Protein AF-A0A067ED72-F1 (afdb_monomer_lite)

Foldseek 3Di:
DVVVVVVVLVPDDPVVVVVVVVVVVPPDPPPPLPQPPDPDQVQVVLVVLVVDDPVRLVVCLVVQQNLVSVDPDNDDPSVVVSVQVVQQPPVQCWGDDPNDTDHDDQVNCCNNRRHHSDDDPPPPDDDVVVCVVVCVQQVQDVVGGDPVSVVVVVVVVVPD

Sequence (160 aa):
VRKELGTEFKNLPPDEKSKYITQSHRAEKVVEERKFLTRCAPDRFAAIVVQLTDDQREVVSEMGLDNLIKLNCGRLKRKLCCWLVQRTDVARCVIEFNGRELELSANSFGYIMGVSDGGMPLQLEGDRLDVAAYLGKYNATSSGINVKTFGRYSAEFKGS

pLDDT: mean 75.9, std 14.09, range [34.28, 95.69]

Secondary structure (DSSP, 8-state):
-HHHHHHHHHHS-HHHHHHHHHHHTTS--------------HHHHHHHHHT--HHHHHHHIIIIIHHHHT-------HHHHHHHHHTEETTTTEEEETTEEEE--HHHHHHHHS--SS-S-----S-HHHHHHHHHHHT-BTTB--HHHHHHHHHHGGG-

Structure (mmCIF, N/CA/C/O backbone):
data_AF-A0A067ED72-F1
#
_entry.id   AF-A0A067ED72-F1
#
loop_
_atom_site.group_PDB
_atom_site.id
_atom_site.type_symbol
_atom_site.label_atom_id
_atom_site.label_alt_id
_atom_site.label_comp_id
_atom_site.label_asym_id
_atom_site.label_entity_id
_atom_site.label_seq_id
_atom_site.pdbx_PDB_ins_code
_atom_site.Cartn_x
_atom_site.Cartn_y
_atom_site.Cartn_z
_atom_site.occupancy
_atom_site.B_iso_or_equiv
_atom_site.auth_seq_id
_atom_site.auth_comp_id
_atom_site.auth_asym_id
_atom_site.auth_atom_id
_atom_site.pdbx_PDB_model_num
ATOM 1 N N . VAL A 1 1 ? 37.336 36.588 -16.836 1.00 51.88 1 VAL A N 1
ATOM 2 C CA . VAL A 1 1 ? 37.379 35.135 -17.142 1.00 51.88 1 VAL A CA 1
ATOM 3 C C . VAL A 1 1 ? 36.087 34.578 -17.762 1.00 51.88 1 VAL A C 1
ATOM 5 O O . VAL A 1 1 ? 36.064 34.381 -18.965 1.00 51.88 1 VAL A O 1
ATOM 8 N N . ARG A 1 2 ? 34.973 34.348 -17.031 1.00 52.28 2 ARG A N 1
ATOM 9 C CA . ARG A 1 2 ? 33.762 33.705 -17.624 1.00 52.28 2 ARG A CA 1
ATOM 10 C C . ARG A 1 2 ? 33.075 34.503 -18.745 1.00 52.28 2 ARG A C 1
ATOM 12 O O . ARG A 1 2 ? 32.539 33.906 -19.670 1.00 52.28 2 ARG A O 1
ATOM 19 N N . LYS A 1 3 ? 33.068 35.837 -18.653 1.00 56.78 3 LYS A N 1
ATOM 20 C CA . LYS A 1 3 ? 32.471 36.708 -19.682 1.00 56.78 3 LYS A CA 1
ATOM 21 C C . LYS A 1 3 ? 33.325 36.780 -20.955 1.00 56.78 3 LYS A C 1
ATOM 23 O O . LYS A 1 3 ? 32.760 36.814 -22.039 1.00 56.78 3 LYS A O 1
ATOM 28 N N . GLU A 1 4 ? 34.648 36.731 -20.809 1.00 58.97 4 GLU A N 1
ATOM 29 C CA . GLU A 1 4 ? 35.615 36.801 -21.918 1.00 58.97 4 GLU A CA 1
ATOM 30 C C . GLU A 1 4 ? 35.588 35.530 -22.773 1.00 58.97 4 GLU A C 1
ATOM 32 O O . GLU A 1 4 ? 35.481 35.611 -23.994 1.00 58.97 4 GLU A O 1
ATOM 37 N N . LEU A 1 5 ? 35.526 34.358 -22.130 1.00 63.66 5 LEU A N 1
ATOM 38 C CA . LEU A 1 5 ? 35.379 33.070 -22.819 1.00 63.66 5 LEU A CA 1
ATOM 39 C C . LEU A 1 5 ? 34.079 32.990 -23.642 1.00 63.66 5 LEU A C 1
ATOM 41 O O . LEU A 1 5 ? 34.041 32.398 -24.719 1.00 63.66 5 LEU A O 1
ATOM 45 N N . GLY A 1 6 ? 33.001 33.615 -23.154 1.00 64.88 6 GLY A N 1
ATOM 46 C CA . GLY A 1 6 ? 31.721 33.668 -23.863 1.00 64.88 6 GLY A CA 1
ATOM 47 C C . GLY A 1 6 ? 31.744 34.571 -25.099 1.00 64.88 6 GLY A C 1
ATOM 48 O O . GLY A 1 6 ? 31.043 34.295 -26.074 1.00 64.88 6 GLY A O 1
ATOM 49 N N . THR A 1 7 ? 32.544 35.639 -25.077 1.00 71.94 7 THR A N 1
ATOM 50 C CA . THR A 1 7 ? 32.745 36.514 -26.240 1.00 71.94 7 THR A CA 1
ATOM 51 C C . THR A 1 7 ? 33.685 35.892 -27.266 1.00 71.94 7 THR A C 1
ATOM 53 O O . THR A 1 7 ? 33.391 35.952 -28.456 1.00 71.94 7 THR A O 1
ATOM 56 N N . GLU A 1 8 ? 34.742 35.212 -26.820 1.00 71.75 8 GLU A N 1
ATOM 57 C CA . GLU A 1 8 ? 35.660 34.472 -27.694 1.00 71.75 8 GLU A CA 1
ATOM 58 C C . GLU A 1 8 ? 34.935 33.376 -28.475 1.00 71.75 8 GLU A C 1
ATOM 60 O O . GLU A 1 8 ? 35.031 33.326 -29.698 1.00 71.75 8 GLU A O 1
ATOM 65 N N . PHE A 1 9 ? 34.104 32.568 -27.805 1.00 70.31 9 PHE A N 1
ATOM 66 C CA . PHE A 1 9 ? 33.348 31.509 -28.474 1.00 70.31 9 PHE A CA 1
ATOM 67 C C . PHE A 1 9 ? 32.387 32.046 -29.544 1.00 70.31 9 PHE A C 1
ATOM 69 O O . PHE A 1 9 ? 32.239 31.448 -30.610 1.00 70.31 9 PHE A O 1
ATOM 76 N N . LYS A 1 10 ? 31.736 33.191 -29.300 1.00 75.69 10 LYS A N 1
ATOM 77 C CA . LYS A 1 10 ? 30.821 33.806 -30.277 1.00 75.69 10 LYS A CA 1
ATOM 78 C C . LYS A 1 10 ? 31.538 34.261 -31.545 1.00 75.69 10 LYS A C 1
ATOM 80 O O . LYS A 1 10 ? 30.937 34.175 -32.616 1.00 75.69 10 LYS A O 1
ATOM 85 N N . ASN A 1 11 ? 32.803 34.649 -31.432 1.00 79.06 11 ASN A N 1
ATOM 86 C CA . ASN A 1 11 ? 33.595 35.182 -32.536 1.00 79.06 11 ASN A CA 1
ATOM 87 C C . ASN A 1 11 ? 34.349 34.107 -33.335 1.00 79.06 11 ASN A C 1
ATOM 89 O O . ASN A 1 11 ? 34.950 34.433 -34.354 1.00 79.06 11 ASN A O 1
ATOM 93 N N . LEU A 1 12 ? 34.291 32.833 -32.929 1.00 79.81 12 LEU A N 1
ATOM 94 C CA . LEU A 1 12 ? 34.948 31.750 -33.665 1.00 79.81 12 LEU A CA 1
ATOM 95 C C . LEU A 1 12 ? 34.282 31.460 -35.028 1.00 79.81 12 LEU A C 1
ATOM 97 O O . LEU A 1 12 ? 33.046 31.541 -35.141 1.00 79.81 12 LEU A O 1
ATOM 101 N N . PRO A 1 13 ? 35.069 31.053 -36.043 1.00 77.75 13 PRO A N 1
ATOM 102 C CA . PRO A 1 13 ? 34.556 30.575 -37.322 1.00 77.75 13 PRO A CA 1
ATOM 103 C C . PRO A 1 13 ? 33.640 29.346 -37.160 1.00 77.75 13 PRO A C 1
ATOM 105 O O . PRO A 1 13 ? 33.817 28.559 -36.221 1.00 77.75 13 PRO A O 1
ATOM 108 N N . PRO A 1 14 ? 32.671 29.137 -38.072 1.00 70.25 14 PRO A N 1
ATOM 109 C CA . PRO A 1 14 ? 31.731 28.012 -38.010 1.00 70.25 14 PRO A CA 1
ATOM 110 C C . PRO A 1 14 ? 32.412 26.639 -37.902 1.00 70.25 14 PRO A C 1
ATOM 112 O O . PRO A 1 14 ? 31.966 25.779 -37.139 1.00 70.25 14 PRO A O 1
ATOM 115 N N . ASP A 1 15 ? 33.534 26.464 -38.599 1.00 72.69 15 ASP A N 1
ATOM 116 C CA . ASP A 1 15 ? 34.255 25.191 -38.684 1.00 72.69 15 ASP A CA 1
ATOM 117 C C . ASP A 1 15 ? 34.935 24.820 -37.362 1.00 72.69 15 ASP A C 1
ATOM 119 O O . ASP A 1 15 ? 35.015 23.647 -36.998 1.00 72.69 15 ASP A O 1
ATOM 123 N N . GLU A 1 16 ? 35.367 25.808 -36.580 1.00 72.00 16 GLU A N 1
ATOM 124 C CA . GLU A 1 16 ? 35.958 25.577 -35.261 1.00 72.00 16 GLU A CA 1
ATOM 125 C C . GLU A 1 16 ? 34.894 25.383 -34.184 1.00 72.00 16 GLU A C 1
ATOM 127 O O . GLU A 1 16 ? 35.043 24.509 -33.329 1.00 72.00 16 GLU A O 1
ATOM 132 N N . LYS A 1 17 ? 33.766 26.103 -34.276 1.00 70.00 17 LYS A N 1
ATOM 133 C CA . LYS A 1 17 ? 32.591 25.865 -33.421 1.00 70.00 17 LYS A CA 1
ATOM 134 C C . LYS A 1 17 ? 32.072 24.436 -33.560 1.00 70.00 17 LYS A C 1
AT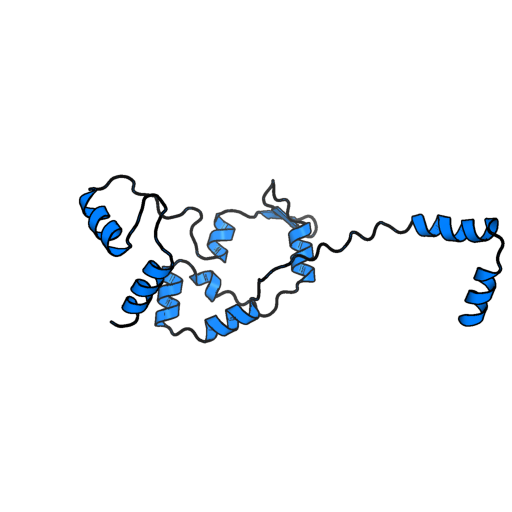OM 136 O O . LYS A 1 17 ? 31.663 23.840 -32.561 1.00 70.00 17 LYS A O 1
ATOM 141 N N . SER A 1 18 ? 32.127 23.873 -34.770 1.00 63.56 18 SER A N 1
ATOM 142 C CA . SER A 1 18 ? 31.645 22.519 -35.052 1.00 63.56 18 SER A CA 1
ATOM 143 C C . SER A 1 18 ? 32.318 21.460 -34.168 1.00 63.56 18 SER A C 1
ATOM 145 O O . SER A 1 18 ? 31.624 20.607 -33.624 1.00 63.56 18 SER A O 1
ATOM 147 N N . LYS A 1 19 ? 33.623 21.588 -33.880 1.00 69.75 19 LYS A N 1
ATOM 148 C CA . LYS A 1 19 ? 34.396 20.639 -33.054 1.00 69.75 19 LYS A CA 1
ATOM 149 C C . LYS A 1 19 ? 33.862 20.512 -31.620 1.00 69.75 19 LYS A C 1
ATOM 151 O O . LYS A 1 19 ? 33.895 19.424 -31.046 1.00 69.75 19 LYS A O 1
ATOM 156 N N . TYR A 1 20 ? 33.328 21.598 -31.060 1.00 62.12 20 TYR A N 1
ATOM 157 C CA . TYR A 1 20 ? 32.746 21.629 -29.712 1.00 62.12 20 TYR A CA 1
ATOM 158 C C . TYR A 1 20 ? 31.276 21.189 -29.695 1.00 62.12 20 TYR A C 1
ATOM 160 O O . TYR A 1 20 ? 30.795 20.645 -28.702 1.00 62.12 20 TYR A O 1
ATOM 168 N N . ILE A 1 21 ? 30.563 21.381 -30.808 1.00 61.22 21 ILE A N 1
ATOM 169 C CA . ILE A 1 21 ? 29.174 20.937 -30.981 1.00 61.22 21 ILE A CA 1
ATOM 170 C C . ILE A 1 21 ? 29.127 19.417 -31.195 1.00 61.22 21 ILE A C 1
ATOM 172 O O . ILE A 1 21 ? 28.292 18.741 -30.599 1.00 61.22 21 ILE A O 1
ATOM 176 N N . THR A 1 22 ? 30.057 18.839 -31.963 1.00 54.88 22 THR A N 1
ATOM 177 C CA . THR A 1 22 ? 30.096 17.387 -32.211 1.00 54.88 22 THR A CA 1
ATOM 178 C C . THR A 1 22 ? 30.439 16.587 -30.949 1.00 54.88 22 THR A C 1
ATOM 180 O O . THR A 1 22 ? 29.917 15.488 -30.769 1.00 54.88 22 THR A O 1
ATOM 183 N N . GLN A 1 23 ? 31.240 17.138 -30.025 1.00 51.88 23 GLN A N 1
ATOM 184 C CA . GLN A 1 23 ? 31.504 16.507 -28.721 1.00 51.88 23 GLN A CA 1
ATOM 185 C C . GLN A 1 23 ? 30.273 16.493 -27.795 1.00 51.88 23 GLN A C 1
ATOM 187 O O . GLN A 1 23 ? 30.113 15.554 -27.017 1.00 51.88 23 GLN A O 1
ATOM 192 N N . SER A 1 24 ? 29.365 17.468 -27.922 1.00 49.75 24 SER A N 1
ATOM 193 C CA . SER A 1 24 ? 28.117 17.549 -27.141 1.00 49.75 24 SER A CA 1
ATOM 194 C C . SER A 1 24 ? 27.148 16.389 -27.429 1.00 49.75 24 SER A C 1
ATOM 196 O O . SER A 1 24 ? 26.399 15.960 -26.554 1.00 49.75 24 SER A O 1
ATOM 198 N N . HIS A 1 25 ? 27.207 15.792 -28.625 1.00 45.94 25 HIS A N 1
ATOM 199 C CA . HIS A 1 25 ? 26.356 14.652 -28.992 1.00 45.94 25 HIS A CA 1
ATOM 200 C C . HIS A 1 25 ? 26.826 13.295 -28.434 1.00 45.94 25 HIS A C 1
ATOM 202 O O . HIS A 1 25 ? 26.145 12.291 -28.634 1.00 45.94 25 HIS A O 1
ATOM 208 N N . ARG A 1 26 ? 27.948 13.250 -27.699 1.00 44.56 26 ARG A N 1
ATOM 209 C CA . ARG A 1 26 ? 28.320 12.118 -26.829 1.00 44.56 26 ARG A CA 1
ATOM 210 C C . ARG A 1 26 ? 27.908 12.329 -25.368 1.00 44.56 26 ARG A C 1
ATOM 212 O O . ARG A 1 26 ? 28.382 11.613 -24.493 1.00 44.56 26 ARG A O 1
ATOM 219 N N . ALA A 1 27 ? 27.008 13.269 -25.091 1.00 44.09 27 ALA A N 1
ATOM 220 C CA . ALA A 1 27 ? 26.216 13.192 -23.877 1.00 44.09 27 ALA A CA 1
ATOM 221 C C . ALA A 1 27 ? 25.281 11.984 -24.013 1.00 44.09 27 ALA A C 1
ATOM 223 O O . ALA A 1 27 ? 24.408 11.958 -24.885 1.00 44.09 27 ALA A O 1
ATOM 224 N N . GLU A 1 28 ? 25.498 10.966 -23.179 1.00 47.09 28 GLU A N 1
ATOM 225 C CA . GLU A 1 28 ? 24.507 9.931 -22.891 1.00 47.09 28 GLU A CA 1
ATOM 226 C C . GLU A 1 28 ? 23.125 10.587 -22.845 1.00 47.09 28 GLU A C 1
ATOM 228 O O . GLU A 1 28 ? 22.952 11.613 -22.179 1.00 47.09 28 GLU A O 1
ATOM 233 N N . LYS A 1 29 ? 22.148 10.040 -23.584 1.00 42.28 29 LYS A N 1
ATOM 234 C CA . LYS A 1 29 ? 20.752 10.459 -23.442 1.00 42.28 29 LYS A CA 1
ATOM 235 C C . LYS A 1 29 ? 20.433 10.372 -21.955 1.00 42.28 29 LYS A C 1
ATOM 237 O O . LYS A 1 29 ? 20.268 9.269 -21.438 1.00 42.28 29 LYS A O 1
ATOM 242 N N . VAL A 1 30 ? 20.360 11.521 -21.283 1.00 49.03 30 VAL A N 1
ATOM 243 C CA . VAL A 1 30 ? 19.774 11.631 -19.954 1.00 49.03 30 VAL A CA 1
ATOM 244 C C . VAL A 1 30 ? 18.360 11.122 -20.150 1.00 49.03 30 VAL A C 1
ATOM 246 O O . VAL A 1 30 ? 17.531 11.800 -20.755 1.00 49.03 30 VAL A O 1
ATOM 249 N N . VAL A 1 31 ? 18.139 9.864 -19.765 1.00 54.59 31 VAL A N 1
ATOM 250 C CA . VAL A 1 31 ? 16.819 9.255 -19.742 1.00 54.59 31 VAL A CA 1
ATOM 251 C C . VAL A 1 31 ? 15.992 10.201 -18.902 1.00 54.59 31 VAL A C 1
ATOM 253 O O . VAL A 1 31 ? 16.256 10.372 -17.714 1.00 54.59 31 VAL A O 1
ATOM 256 N N . GLU A 1 32 ? 15.070 10.885 -19.567 1.00 53.66 32 GLU A N 1
ATOM 257 C CA . GLU A 1 32 ? 14.126 11.792 -18.947 1.00 53.66 32 GLU A CA 1
ATOM 258 C C . GLU A 1 32 ? 13.544 11.049 -17.742 1.00 53.66 32 GLU A C 1
ATOM 260 O O . GLU A 1 32 ? 12.963 9.971 -17.909 1.00 53.66 32 GLU A O 1
ATOM 265 N N . GLU A 1 33 ? 13.830 11.532 -16.522 1.00 58.88 33 GLU A N 1
ATOM 266 C CA . GLU A 1 33 ? 13.376 10.887 -15.290 1.00 58.88 33 GLU A CA 1
ATOM 267 C C . GLU A 1 33 ? 11.863 10.736 -15.421 1.00 58.88 33 GLU A C 1
ATOM 269 O O . GLU A 1 33 ? 11.125 11.716 -15.289 1.00 58.88 33 GLU A O 1
ATOM 274 N N . ARG A 1 34 ? 11.387 9.516 -15.711 1.00 58.84 34 ARG A N 1
ATOM 275 C CA . ARG A 1 34 ? 9.959 9.217 -15.701 1.00 58.84 34 ARG A CA 1
ATOM 276 C C . ARG A 1 34 ? 9.496 9.519 -14.287 1.00 58.84 34 ARG A C 1
ATOM 278 O O . ARG A 1 34 ? 9.733 8.741 -13.363 1.00 58.84 34 ARG A O 1
ATOM 285 N N . LYS A 1 35 ? 8.895 10.692 -14.096 1.00 61.34 35 LYS A N 1
ATOM 286 C CA . LYS A 1 35 ? 8.303 11.075 -12.823 1.00 61.34 35 LYS A CA 1
ATOM 287 C C . LYS A 1 35 ? 7.146 10.121 -12.597 1.00 61.34 35 LYS A C 1
ATOM 289 O O . LYS A 1 35 ? 6.069 10.301 -13.155 1.00 61.34 35 LYS A O 1
ATOM 294 N N . PHE A 1 36 ? 7.383 9.092 -11.789 1.00 65.19 36 PHE A N 1
ATOM 295 C CA . PHE A 1 36 ? 6.320 8.245 -11.278 1.00 65.19 36 PHE A CA 1
ATOM 296 C C . PHE A 1 36 ? 5.403 9.126 -10.428 1.00 65.19 36 PHE A C 1
ATOM 298 O O . PHE A 1 36 ? 5.693 9.459 -9.274 1.00 65.19 36 PHE A O 1
ATOM 305 N N . LEU A 1 37 ? 4.309 9.566 -11.044 1.00 68.31 37 LEU A N 1
ATOM 306 C CA . LEU A 1 37 ? 3.232 10.292 -10.394 1.00 68.31 37 LEU A CA 1
ATOM 307 C C . LEU A 1 37 ? 2.495 9.306 -9.490 1.00 68.31 37 LEU A C 1
ATOM 309 O O . LEU A 1 37 ? 1.584 8.606 -9.915 1.00 68.31 37 LEU A O 1
ATOM 313 N N . THR A 1 38 ? 2.925 9.226 -8.232 1.00 72.75 38 THR A N 1
ATOM 314 C CA . THR A 1 38 ? 2.270 8.399 -7.218 1.00 72.75 38 THR A CA 1
ATOM 315 C C . THR A 1 38 ? 1.573 9.265 -6.179 1.00 72.75 38 THR A C 1
ATOM 317 O O . THR A 1 38 ? 2.176 10.169 -5.589 1.00 72.75 38 THR A O 1
ATOM 320 N N . ARG A 1 39 ? 0.295 8.949 -5.937 1.00 78.94 39 ARG A N 1
ATOM 321 C CA . ARG A 1 39 ? -0.508 9.491 -4.831 1.00 78.94 39 ARG A CA 1
ATOM 322 C C . ARG A 1 39 ? -0.201 8.809 -3.494 1.00 78.94 39 ARG A C 1
ATOM 324 O O . ARG A 1 39 ? -0.804 9.176 -2.491 1.00 78.94 39 ARG A O 1
ATOM 331 N N . CYS A 1 40 ? 0.720 7.842 -3.472 1.00 78.44 40 CYS A N 1
ATOM 332 C CA . CYS A 1 40 ? 1.146 7.173 -2.252 1.00 78.44 40 CYS A CA 1
ATOM 333 C C . CYS A 1 40 ? 1.748 8.200 -1.279 1.00 78.44 40 CYS A C 1
ATOM 335 O O . CYS A 1 40 ? 2.717 8.901 -1.604 1.00 78.44 40 CYS A O 1
ATOM 337 N N . ALA A 1 41 ? 1.132 8.296 -0.102 1.00 84.81 41 ALA A N 1
ATOM 338 C CA . ALA A 1 41 ? 1.524 9.178 0.989 1.00 84.81 41 ALA A CA 1
ATOM 339 C C . ALA A 1 41 ? 1.435 8.408 2.318 1.00 84.81 41 ALA A C 1
ATOM 341 O O . ALA A 1 41 ? 0.454 8.565 3.050 1.00 84.81 41 ALA A O 1
ATOM 342 N N . PRO A 1 42 ? 2.408 7.523 2.610 1.00 85.56 42 PRO A N 1
ATOM 343 C CA . PRO A 1 42 ? 2.379 6.708 3.825 1.00 85.56 42 PRO A CA 1
ATOM 344 C C . PRO A 1 42 ? 2.432 7.533 5.102 1.00 85.56 42 PRO A C 1
ATOM 346 O O . PRO A 1 42 ? 1.842 7.145 6.094 1.00 85.56 42 PRO A O 1
ATOM 349 N N . ASP A 1 43 ? 3.027 8.721 5.048 1.00 86.56 43 ASP A N 1
ATOM 350 C CA . ASP A 1 43 ? 3.012 9.703 6.126 1.00 86.56 43 ASP A CA 1
ATOM 351 C C . ASP A 1 43 ? 1.584 10.146 6.471 1.00 86.56 43 ASP A C 1
ATOM 353 O O . ASP A 1 43 ? 1.193 10.165 7.637 1.00 86.56 43 ASP A O 1
ATOM 357 N N . ARG A 1 44 ? 0.771 10.445 5.449 1.00 88.56 44 ARG A N 1
ATOM 358 C CA . ARG A 1 44 ? -0.645 10.791 5.632 1.00 88.56 44 ARG A CA 1
ATOM 359 C C . ARG A 1 44 ? -1.460 9.595 6.106 1.00 88.56 44 ARG A C 1
ATOM 361 O O . ARG A 1 44 ? -2.352 9.767 6.926 1.00 88.56 44 ARG A O 1
ATOM 368 N N . PHE A 1 45 ? -1.168 8.408 5.581 1.00 88.56 45 PHE A N 1
ATOM 369 C CA . PHE A 1 45 ? -1.827 7.178 6.004 1.00 88.56 45 PHE A CA 1
ATOM 370 C C . PHE A 1 45 ? -1.521 6.858 7.473 1.00 88.56 45 PHE A C 1
ATOM 372 O O . PHE A 1 45 ? -2.447 6.680 8.255 1.00 88.56 45 PHE A O 1
ATOM 379 N N . ALA A 1 46 ? -0.252 6.897 7.880 1.00 88.38 46 ALA A N 1
ATOM 380 C CA . ALA A 1 46 ? 0.181 6.679 9.256 1.00 88.38 46 ALA A CA 1
ATOM 381 C C . ALA A 1 46 ? -0.468 7.679 10.225 1.00 88.38 46 ALA A C 1
ATOM 383 O O . ALA A 1 46 ? -0.921 7.287 11.298 1.00 88.38 46 ALA A O 1
ATOM 384 N N . ALA A 1 47 ? -0.589 8.952 9.829 1.00 89.38 47 ALA A N 1
ATOM 385 C CA . ALA A 1 47 ? -1.284 9.960 10.628 1.00 89.38 47 ALA A CA 1
ATOM 386 C C . ALA A 1 47 ? -2.764 9.615 10.873 1.00 89.38 47 ALA A C 1
ATOM 388 O O . ALA A 1 47 ? -3.274 9.885 11.957 1.00 89.38 47 ALA A O 1
ATOM 389 N N . ILE A 1 48 ? -3.441 9.001 9.895 1.00 89.94 48 ILE A N 1
ATOM 390 C CA . ILE A 1 48 ? -4.823 8.518 10.043 1.00 89.94 48 ILE A CA 1
ATOM 391 C C . ILE A 1 48 ? -4.857 7.267 10.920 1.00 89.94 48 ILE A C 1
ATOM 393 O O . ILE A 1 48 ? -5.685 7.181 11.819 1.00 89.94 48 ILE A O 1
ATOM 397 N N . VAL A 1 49 ? -3.943 6.319 10.701 1.00 90.38 49 VAL A N 1
ATOM 398 C CA . VAL A 1 49 ? -3.879 5.075 11.479 1.00 90.38 49 VAL A CA 1
ATOM 399 C C . VAL A 1 49 ? -3.721 5.365 12.969 1.00 90.38 49 VAL A C 1
ATOM 401 O O . VAL A 1 49 ? -4.380 4.723 13.775 1.00 90.38 49 VAL A O 1
ATOM 404 N N . VAL A 1 50 ? -2.899 6.345 13.355 1.00 89.94 50 VAL A N 1
ATOM 405 C CA . VAL A 1 50 ? -2.723 6.749 14.765 1.00 89.94 50 VAL A CA 1
ATOM 406 C C . VAL A 1 50 ? -4.028 7.238 15.407 1.00 89.94 50 VAL A C 1
ATOM 408 O O . VAL A 1 50 ? -4.186 7.100 16.614 1.00 89.94 50 VAL A O 1
ATOM 411 N N . GLN A 1 51 ? -4.970 7.764 14.623 1.00 93.44 51 GLN A N 1
ATOM 412 C CA . GLN A 1 51 ? -6.257 8.267 15.113 1.00 93.44 51 GLN A CA 1
ATOM 413 C C . GLN A 1 51 ? -7.338 7.184 15.226 1.00 93.44 51 GLN A C 1
ATOM 415 O O . GLN A 1 51 ? -8.424 7.477 15.722 1.00 93.44 51 GLN A O 1
ATOM 420 N N . LEU A 1 52 ? -7.074 5.958 14.761 1.00 93.38 52 LEU A N 1
ATOM 421 C CA . LEU A 1 52 ? -8.037 4.863 14.857 1.00 93.38 52 LEU A CA 1
ATOM 422 C C . LEU A 1 52 ? -8.191 4.402 16.308 1.00 93.38 52 LEU A C 1
ATOM 424 O O . LEU A 1 52 ? -7.189 4.145 16.984 1.00 93.38 52 LEU A O 1
ATOM 428 N N . THR A 1 53 ? -9.444 4.248 16.741 1.00 95.69 53 THR A N 1
ATOM 429 C CA . THR A 1 53 ? -9.785 3.582 18.007 1.00 95.69 53 THR A CA 1
ATOM 430 C C . THR A 1 53 ? -9.470 2.090 17.935 1.00 95.69 53 THR A C 1
ATOM 432 O O . THR A 1 53 ? -9.296 1.543 16.843 1.00 95.69 53 THR A O 1
ATOM 435 N N . ASP A 1 54 ? -9.424 1.418 19.083 1.00 94.75 54 ASP A N 1
ATOM 436 C CA . ASP A 1 54 ? -9.172 -0.026 19.130 1.00 94.75 54 ASP A CA 1
ATOM 437 C C . ASP A 1 54 ? -10.240 -0.810 18.349 1.00 94.75 54 ASP A C 1
ATOM 439 O O . ASP A 1 54 ? -9.880 -1.587 17.467 1.00 94.75 54 ASP A O 1
ATOM 443 N N . ASP A 1 55 ? -11.525 -0.479 18.518 1.00 95.12 55 ASP A N 1
ATOM 444 C CA . ASP A 1 55 ? -12.624 -1.079 17.743 1.00 95.12 55 ASP A CA 1
ATOM 445 C C . ASP A 1 55 ? -12.450 -0.881 16.226 1.00 95.12 55 ASP A C 1
ATOM 447 O O . ASP A 1 55 ? -12.665 -1.785 15.422 1.00 95.12 55 ASP A O 1
ATOM 451 N N . GLN A 1 56 ? -12.017 0.309 15.791 1.00 93.75 56 GLN A N 1
ATOM 452 C CA . GLN A 1 56 ? -11.776 0.569 14.370 1.00 93.75 56 GLN A CA 1
ATOM 453 C C . GLN A 1 56 ? -10.586 -0.232 13.841 1.00 93.75 56 GLN A C 1
ATOM 455 O O . GLN A 1 56 ? -10.594 -0.651 12.685 1.00 93.75 56 GLN A O 1
ATOM 460 N N . ARG A 1 57 ? -9.552 -0.440 14.660 1.00 92.56 57 ARG A N 1
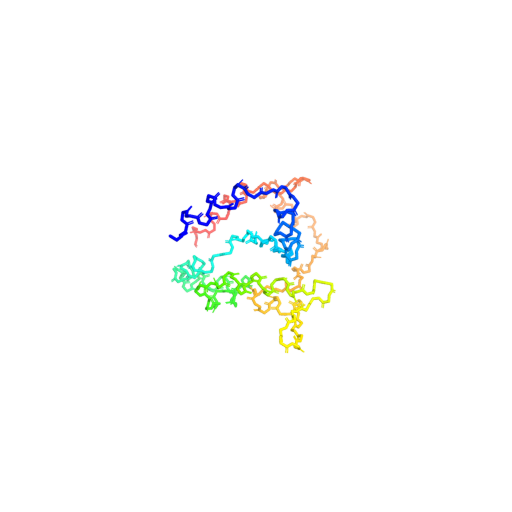ATOM 461 C CA . ARG A 1 57 ? -8.391 -1.263 14.297 1.00 92.56 57 ARG A CA 1
ATOM 462 C C . ARG A 1 57 ? -8.763 -2.732 14.196 1.00 92.56 57 ARG A C 1
ATOM 464 O O . ARG A 1 57 ? -8.244 -3.403 13.304 1.00 92.56 57 ARG A O 1
ATOM 471 N N . GLU A 1 58 ? -9.639 -3.211 15.069 1.00 91.50 58 GLU A N 1
ATOM 472 C CA . GLU A 1 58 ? -10.178 -4.567 15.016 1.00 91.50 58 GLU A CA 1
ATOM 473 C C . GLU A 1 58 ? -10.955 -4.779 13.716 1.00 91.50 58 GLU A C 1
ATOM 475 O O . GLU A 1 58 ? -10.566 -5.630 12.922 1.00 91.50 58 GLU A O 1
ATOM 480 N N . VAL A 1 59 ? -11.912 -3.902 13.397 1.00 90.88 59 VAL A N 1
ATOM 481 C CA . VAL A 1 59 ? -12.676 -3.962 12.136 1.00 90.88 59 VAL A CA 1
ATOM 482 C C . VAL A 1 59 ? -11.762 -3.927 10.906 1.00 90.88 59 VAL A C 1
ATOM 484 O O . VAL A 1 59 ? -11.938 -4.692 9.961 1.00 90.88 59 VAL A O 1
ATOM 487 N N . VAL A 1 60 ? -10.753 -3.053 10.891 1.00 88.88 60 VAL A N 1
ATOM 488 C CA . VAL A 1 60 ? -9.795 -2.980 9.774 1.00 88.88 60 VAL A CA 1
ATOM 489 C C . VAL A 1 60 ? -8.935 -4.248 9.687 1.00 88.88 60 VAL A C 1
ATOM 491 O O . VAL A 1 60 ? -8.555 -4.660 8.591 1.00 88.88 60 VAL A O 1
ATOM 494 N N . SER A 1 61 ? -8.652 -4.894 10.817 1.00 86.75 61 SER A N 1
ATOM 495 C CA . SER A 1 61 ? -7.935 -6.170 10.847 1.00 86.75 61 SER A CA 1
ATOM 496 C C . SER A 1 61 ? -8.806 -7.320 10.338 1.00 86.75 61 SER A C 1
ATOM 498 O O . SER A 1 61 ? -8.329 -8.113 9.532 1.00 86.75 61 SER A O 1
ATOM 500 N N . GLU A 1 62 ? -10.086 -7.367 10.715 1.00 85.31 62 GLU A N 1
ATOM 501 C CA . GLU A 1 62 ? -11.071 -8.326 10.190 1.00 85.31 62 GLU A CA 1
ATOM 502 C C . GLU A 1 62 ? -11.278 -8.182 8.676 1.00 85.31 62 GLU A C 1
ATOM 504 O O . GLU A 1 62 ? -11.488 -9.170 7.976 1.00 85.31 62 GLU A O 1
ATOM 509 N N . MET A 1 63 ? -11.151 -6.963 8.143 1.00 83.31 63 MET A N 1
ATOM 510 C CA . MET A 1 63 ? -11.169 -6.702 6.698 1.00 83.31 63 MET A CA 1
ATOM 511 C C . MET A 1 63 ? -9.922 -7.217 5.961 1.00 83.31 63 MET A C 1
ATOM 513 O O . MET A 1 63 ? -9.860 -7.106 4.736 1.00 83.31 63 MET A O 1
ATOM 517 N N . GLY A 1 64 ? -8.920 -7.736 6.674 1.00 81.06 64 GLY A N 1
ATOM 518 C CA . GLY A 1 64 ? -7.646 -8.131 6.085 1.00 81.06 64 GLY A CA 1
ATOM 519 C C . GLY A 1 64 ? -6.792 -6.924 5.709 1.00 81.06 64 GLY A C 1
ATOM 520 O O . GLY A 1 64 ? -6.202 -6.881 4.643 1.00 81.06 64 GLY A O 1
ATOM 521 N N . LEU A 1 65 ? -6.745 -5.878 6.532 1.00 86.88 65 LEU A N 1
ATOM 522 C CA . LEU A 1 65 ? -5.805 -4.761 6.351 1.00 86.88 65 LEU A CA 1
ATOM 523 C C . LEU A 1 65 ? -4.884 -4.605 7.569 1.00 86.88 65 LEU A C 1
ATOM 525 O O . LEU A 1 65 ? -4.285 -3.548 7.781 1.00 86.88 65 LEU A O 1
ATOM 529 N N . ASP A 1 66 ? -4.763 -5.659 8.377 1.00 88.06 66 ASP A N 1
ATOM 530 C CA . ASP A 1 66 ? -4.043 -5.665 9.648 1.00 88.06 66 ASP A CA 1
ATOM 531 C C . ASP A 1 66 ? -2.547 -5.344 9.464 1.00 88.06 66 ASP A C 1
ATOM 533 O O . ASP A 1 66 ? -1.991 -4.479 10.144 1.00 88.06 66 ASP A O 1
ATOM 537 N N . ASN A 1 67 ? -1.892 -5.980 8.493 1.00 88.12 67 ASN A N 1
ATOM 538 C CA . ASN A 1 67 ? -0.484 -5.753 8.188 1.00 88.12 67 ASN A CA 1
ATOM 539 C C . ASN A 1 67 ? -0.257 -4.374 7.567 1.00 88.12 67 ASN A C 1
ATOM 541 O O . ASN A 1 67 ? 0.771 -3.744 7.827 1.00 88.12 67 ASN A O 1
ATOM 545 N N . LEU A 1 68 ? -1.248 -3.857 6.836 1.00 87.81 68 LEU A N 1
ATOM 546 C CA . LEU A 1 68 ? -1.199 -2.518 6.266 1.00 87.81 68 LEU A CA 1
ATOM 547 C C . LEU A 1 68 ? -1.262 -1.438 7.356 1.00 87.81 68 LEU A C 1
ATOM 549 O O . LEU A 1 68 ? -0.496 -0.480 7.296 1.00 87.81 68 LEU A O 1
ATOM 553 N N . ILE A 1 69 ? -2.107 -1.582 8.384 1.00 89.25 69 ILE A N 1
ATOM 554 C CA . ILE A 1 69 ? -2.153 -0.618 9.503 1.00 89.25 69 ILE A CA 1
ATOM 555 C C . ILE A 1 69 ? -0.970 -0.755 10.468 1.00 89.25 69 ILE A C 1
ATOM 557 O O . ILE A 1 69 ? -0.616 0.208 11.145 1.00 89.25 69 ILE A O 1
ATOM 561 N N . LYS A 1 70 ? -0.319 -1.922 10.520 1.00 87.94 70 LYS A N 1
ATOM 562 C CA . LYS A 1 70 ? 0.938 -2.130 11.264 1.00 87.94 70 LYS A CA 1
ATOM 563 C C . LYS A 1 70 ? 2.163 -1.605 10.509 1.00 87.94 70 LYS A C 1
ATOM 565 O O . LYS A 1 70 ? 3.268 -1.590 11.054 1.00 87.94 70 LYS A O 1
ATOM 570 N N . LEU A 1 71 ? 1.989 -1.183 9.258 1.00 84.06 71 LEU A N 1
ATOM 571 C CA . LEU A 1 71 ? 3.073 -0.787 8.375 1.00 84.06 71 LEU A CA 1
ATOM 572 C C . LEU A 1 71 ? 3.719 0.506 8.888 1.00 84.06 71 LEU A C 1
ATOM 574 O O . LEU A 1 71 ? 3.219 1.615 8.706 1.00 84.06 71 LEU A O 1
ATOM 578 N N . ASN A 1 72 ? 4.880 0.363 9.526 1.00 72.25 72 ASN A N 1
ATOM 579 C CA . ASN A 1 72 ? 5.650 1.481 10.056 1.00 72.25 72 ASN A CA 1
ATOM 580 C C . ASN A 1 72 ? 6.461 2.160 8.940 1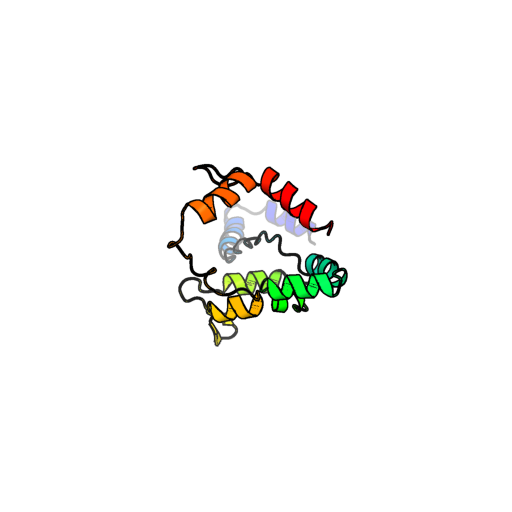.00 72.25 72 ASN A C 1
ATOM 582 O O . ASN A 1 72 ? 7.690 2.084 8.889 1.00 72.25 72 ASN A O 1
ATOM 586 N N . CYS A 1 73 ? 5.769 2.788 7.990 1.00 69.31 73 CYS A N 1
ATOM 587 C CA . CYS A 1 73 ? 6.397 3.578 6.940 1.00 69.31 73 CYS A CA 1
ATOM 588 C C . CYS A 1 73 ? 6.010 5.043 7.106 1.00 69.31 73 CYS A C 1
ATOM 590 O O . CYS A 1 73 ? 4.931 5.463 6.707 1.00 69.31 73 CYS A O 1
ATOM 592 N N . GLY A 1 74 ? 6.918 5.830 7.685 1.00 74.44 74 GLY A N 1
ATOM 593 C CA . GLY A 1 74 ? 6.768 7.282 7.725 1.00 74.44 74 GLY A CA 1
ATOM 594 C C . GLY A 1 74 ? 6.949 7.881 6.330 1.00 74.44 74 GLY A C 1
ATOM 595 O O . GLY A 1 74 ? 6.003 8.077 5.573 1.00 74.44 74 GLY A O 1
ATOM 596 N N . ARG A 1 75 ? 8.196 8.183 5.955 1.00 77.69 75 ARG A N 1
ATOM 597 C CA . ARG A 1 75 ? 8.499 8.861 4.687 1.00 77.69 75 ARG A CA 1
ATOM 598 C C . ARG A 1 75 ? 9.126 7.911 3.671 1.00 77.69 75 ARG A C 1
ATOM 600 O O . ARG A 1 75 ? 10.255 7.458 3.850 1.00 77.69 75 ARG A O 1
ATOM 607 N N . LEU A 1 76 ? 8.447 7.701 2.543 1.00 81.88 76 LEU A N 1
ATOM 608 C CA . LEU A 1 76 ? 9.034 6.992 1.405 1.00 81.88 76 LEU A CA 1
ATOM 609 C C . LEU A 1 76 ? 10.102 7.837 0.710 1.00 81.88 76 LEU A C 1
ATOM 611 O O . LEU A 1 76 ? 9.866 8.972 0.278 1.00 81.88 76 LEU A O 1
ATOM 615 N N . LYS A 1 77 ? 11.281 7.244 0.518 1.00 85.75 77 LYS A N 1
ATOM 616 C CA . LYS A 1 77 ? 12.330 7.815 -0.329 1.00 85.75 77 LYS A CA 1
ATOM 617 C C . LYS A 1 77 ? 11.936 7.643 -1.797 1.00 85.75 77 LYS A C 1
ATOM 619 O O . LYS A 1 77 ? 12.285 6.647 -2.418 1.00 85.75 77 LYS A O 1
ATOM 624 N N . ARG A 1 78 ? 11.253 8.641 -2.369 1.00 83.62 78 ARG A N 1
ATOM 625 C CA . ARG A 1 78 ? 10.732 8.602 -3.753 1.00 83.62 78 ARG A CA 1
ATOM 626 C C . ARG A 1 78 ? 11.764 8.166 -4.794 1.00 83.62 78 ARG A C 1
ATOM 628 O O . ARG A 1 78 ? 11.431 7.361 -5.649 1.00 83.62 78 ARG A O 1
ATOM 635 N N . LYS A 1 79 ? 13.015 8.632 -4.688 1.00 85.12 79 LYS A N 1
ATOM 636 C CA . LYS A 1 79 ? 14.098 8.214 -5.598 1.00 85.12 79 LYS A CA 1
ATOM 637 C C . LYS A 1 79 ? 14.383 6.712 -5.520 1.00 85.12 79 LYS A C 1
ATOM 639 O O . LYS A 1 79 ? 14.523 6.078 -6.555 1.00 85.12 79 LYS A O 1
ATOM 644 N N . LEU A 1 80 ? 14.417 6.149 -4.310 1.00 86.50 80 LEU A N 1
ATOM 645 C CA . LEU A 1 80 ? 14.604 4.711 -4.112 1.00 86.50 80 LEU A CA 1
ATOM 646 C C . LEU A 1 80 ? 13.409 3.925 -4.656 1.00 86.50 80 LEU A C 1
ATOM 648 O O . LEU A 1 80 ? 13.606 2.945 -5.357 1.00 86.50 80 LEU A O 1
ATOM 652 N N . CYS A 1 81 ? 12.180 4.374 -4.391 1.00 86.44 81 CYS A N 1
ATOM 653 C CA . CYS A 1 81 ? 10.984 3.726 -4.931 1.00 86.44 81 CYS A CA 1
ATOM 654 C C . CYS A 1 81 ? 10.970 3.748 -6.465 1.00 86.44 81 CYS A C 1
ATOM 656 O O . CYS A 1 81 ? 10.748 2.711 -7.073 1.00 86.44 81 CYS A O 1
ATOM 658 N N . CYS A 1 82 ? 11.258 4.893 -7.095 1.00 85.81 82 CYS A N 1
ATOM 659 C CA . CYS A 1 82 ? 11.390 4.974 -8.553 1.00 85.81 82 CYS A CA 1
ATOM 660 C C . CYS A 1 82 ? 12.452 4.002 -9.070 1.00 85.81 82 CYS A C 1
ATOM 662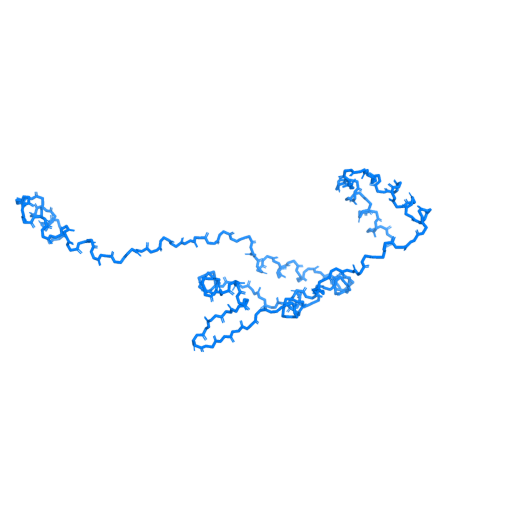 O O . CYS A 1 82 ? 12.207 3.295 -10.040 1.00 85.81 82 CYS A O 1
ATOM 664 N N . TRP A 1 83 ? 13.609 3.954 -8.409 1.00 88.12 83 TRP A N 1
ATOM 665 C CA . TRP A 1 83 ? 14.700 3.060 -8.780 1.00 88.12 83 TRP A CA 1
ATOM 666 C C . TRP A 1 83 ? 14.299 1.578 -8.660 1.00 88.12 83 TRP A C 1
ATOM 668 O O . TRP A 1 83 ? 14.593 0.800 -9.560 1.00 88.12 83 TRP A O 1
ATOM 678 N N . LEU A 1 84 ? 13.568 1.195 -7.604 1.00 89.00 84 LEU A N 1
ATOM 679 C CA . LEU A 1 84 ? 13.054 -0.170 -7.421 1.00 89.00 84 LEU A CA 1
ATOM 680 C C . LEU A 1 84 ? 12.031 -0.534 -8.504 1.00 89.00 84 LEU A C 1
ATOM 682 O O . LEU A 1 84 ? 12.127 -1.598 -9.107 1.00 89.00 84 LEU A O 1
ATOM 686 N N . VAL A 1 85 ? 11.096 0.372 -8.800 1.00 87.88 85 VAL A N 1
ATOM 687 C CA . VAL A 1 85 ? 10.080 0.168 -9.845 1.00 87.88 85 VAL A CA 1
ATOM 688 C C . VAL A 1 85 ? 10.728 0.024 -11.224 1.00 87.88 85 VAL A C 1
ATOM 690 O O . VAL A 1 85 ? 10.320 -0.824 -12.007 1.00 87.88 85 VAL A O 1
ATOM 693 N N . GLN A 1 86 ? 11.773 0.801 -11.522 1.00 87.19 86 GLN A N 1
ATOM 694 C CA . GLN A 1 86 ? 12.520 0.693 -12.782 1.00 87.19 86 GLN A CA 1
ATOM 695 C C . GLN A 1 86 ? 13.277 -0.631 -12.940 1.00 87.19 86 GLN A C 1
ATOM 697 O O . GLN A 1 86 ? 13.592 -1.006 -14.065 1.00 87.19 86 GLN A O 1
ATOM 702 N N . ARG A 1 87 ? 13.580 -1.319 -11.835 1.00 88.69 87 ARG A N 1
ATOM 703 C CA . ARG A 1 87 ? 14.262 -2.623 -11.811 1.00 88.69 87 ARG A CA 1
ATOM 704 C C . ARG A 1 87 ? 13.329 -3.800 -11.552 1.00 88.69 87 ARG A C 1
ATOM 706 O O . ARG A 1 87 ? 13.793 -4.909 -11.302 1.00 88.69 87 ARG A O 1
ATOM 713 N N . THR A 1 88 ? 12.026 -3.549 -11.563 1.00 91.00 88 THR A N 1
ATOM 714 C CA . THR A 1 88 ? 11.041 -4.617 -11.461 1.00 91.00 88 THR A CA 1
ATOM 715 C C . THR A 1 88 ? 10.841 -5.221 -12.846 1.00 91.00 88 THR A C 1
ATOM 717 O O . THR A 1 88 ? 10.376 -4.540 -13.761 1.00 91.00 88 THR A O 1
ATOM 720 N N . ASP A 1 89 ? 11.172 -6.498 -12.997 1.00 91.50 89 ASP A N 1
ATOM 721 C CA . ASP A 1 89 ? 10.729 -7.302 -14.125 1.00 91.50 89 ASP A CA 1
ATOM 722 C C . ASP A 1 89 ? 9.274 -7.713 -13.878 1.00 91.50 89 ASP A C 1
ATOM 724 O O . ASP A 1 89 ? 8.969 -8.555 -13.033 1.00 91.50 89 ASP A O 1
ATOM 728 N N . VAL A 1 90 ? 8.360 -7.071 -14.603 1.00 89.94 90 VAL A N 1
ATOM 729 C CA . VAL A 1 90 ? 6.916 -7.295 -14.462 1.00 89.94 90 VAL A CA 1
ATOM 730 C C . VAL A 1 90 ? 6.502 -8.665 -15.002 1.00 89.94 90 VAL A C 1
ATOM 732 O O . VAL A 1 90 ? 5.571 -9.256 -14.468 1.00 89.94 90 VAL A O 1
ATOM 735 N N . ALA A 1 91 ? 7.182 -9.180 -16.030 1.00 91.50 91 ALA A N 1
ATOM 736 C CA . ALA A 1 91 ? 6.843 -10.466 -16.636 1.00 91.50 91 ALA A CA 1
ATOM 737 C C . ALA A 1 91 ? 7.259 -11.635 -15.738 1.00 91.50 91 ALA A C 1
ATOM 739 O O . ALA A 1 91 ? 6.558 -12.641 -15.667 1.00 91.50 91 ALA A O 1
ATOM 740 N N . ARG A 1 92 ? 8.390 -11.486 -15.043 1.00 93.31 92 ARG A N 1
ATOM 741 C CA . ARG A 1 92 ? 8.901 -12.472 -14.082 1.00 93.31 92 ARG A CA 1
ATOM 742 C C . ARG A 1 92 ? 8.405 -12.234 -12.657 1.00 93.31 92 ARG A C 1
ATOM 744 O O . ARG A 1 92 ? 8.665 -13.064 -11.798 1.00 93.31 92 ARG A O 1
ATOM 751 N N . CYS A 1 93 ? 7.730 -11.111 -12.410 1.00 92.50 93 CYS A N 1
ATOM 752 C CA . CYS A 1 93 ? 7.341 -10.647 -11.082 1.00 92.50 93 CYS A CA 1
ATOM 753 C C . CYS A 1 93 ? 8.535 -10.607 -10.113 1.00 92.50 93 CYS A C 1
ATOM 755 O O . CYS A 1 93 ? 8.459 -11.123 -9.008 1.00 92.50 93 CYS A O 1
ATOM 757 N N . VAL A 1 94 ? 9.659 -10.012 -10.514 1.00 94.25 94 VAL A N 1
ATOM 758 C CA . VAL A 1 94 ? 10.895 -9.990 -9.712 1.00 94.25 94 VAL A CA 1
ATOM 759 C C . VAL A 1 94 ? 11.450 -8.575 -9.611 1.00 94.25 94 VAL A C 1
ATOM 761 O O . VAL A 1 94 ? 11.411 -7.812 -10.571 1.00 94.25 94 VAL A O 1
ATOM 764 N N . ILE A 1 95 ? 12.017 -8.221 -8.459 1.00 93.81 95 ILE A N 1
ATOM 765 C CA . ILE A 1 95 ? 12.842 -7.022 -8.287 1.00 93.81 95 ILE A CA 1
ATOM 766 C C . ILE A 1 95 ? 14.312 -7.433 -8.236 1.00 93.81 95 ILE A C 1
ATOM 768 O O . ILE A 1 95 ? 14.724 -8.175 -7.343 1.00 93.81 95 ILE A O 1
ATOM 772 N N . GLU A 1 96 ? 15.124 -6.896 -9.145 1.00 89.31 96 GLU A N 1
ATOM 773 C CA . GLU A 1 96 ? 16.570 -7.122 -9.143 1.00 89.31 96 GLU A CA 1
ATOM 774 C C . GLU A 1 96 ? 17.315 -6.075 -8.295 1.00 89.31 96 GLU A C 1
ATOM 776 O O . GLU A 1 96 ? 17.375 -4.882 -8.618 1.00 89.31 96 GLU A O 1
ATOM 781 N N . PHE A 1 97 ? 17.965 -6.524 -7.220 1.00 87.00 97 PHE A N 1
ATOM 782 C CA . PHE A 1 97 ? 18.786 -5.688 -6.345 1.00 87.00 97 PHE A CA 1
ATOM 783 C C . PHE A 1 97 ? 20.146 -6.333 -6.073 1.00 87.00 97 PHE A C 1
ATOM 785 O O . PHE A 1 97 ? 20.234 -7.396 -5.464 1.00 87.00 97 PHE A O 1
ATOM 792 N N . ASN A 1 98 ? 21.229 -5.660 -6.472 1.00 85.62 98 ASN A N 1
ATOM 793 C CA . ASN A 1 98 ? 22.611 -6.112 -6.250 1.00 85.62 98 ASN A CA 1
ATOM 794 C C . ASN A 1 98 ? 22.883 -7.562 -6.710 1.00 85.62 98 ASN A C 1
ATOM 796 O O . ASN A 1 98 ? 23.539 -8.319 -6.000 1.00 85.62 98 ASN A O 1
ATOM 800 N N . GLY A 1 99 ? 22.354 -7.959 -7.873 1.00 85.69 99 GLY A N 1
ATOM 801 C CA . GLY A 1 99 ? 22.517 -9.320 -8.405 1.00 85.69 99 GLY A CA 1
ATOM 802 C C . GLY A 1 99 ? 21.698 -10.388 -7.672 1.00 85.69 99 GLY A C 1
ATOM 803 O O . GLY A 1 99 ? 21.894 -11.573 -7.918 1.00 85.69 99 GLY A O 1
ATOM 804 N N . ARG A 1 100 ? 20.798 -9.981 -6.769 1.00 89.88 100 ARG A N 1
ATOM 805 C CA . ARG A 1 100 ? 19.781 -10.842 -6.165 1.00 89.88 100 ARG A CA 1
ATOM 806 C C . ARG A 1 100 ? 18.412 -10.518 -6.732 1.00 89.88 100 ARG A C 1
ATOM 808 O O . ARG A 1 100 ? 18.102 -9.358 -6.997 1.00 89.88 100 ARG A O 1
ATOM 815 N N . GLU A 1 101 ? 17.604 -11.556 -6.848 1.00 93.38 101 GLU A N 1
ATOM 816 C CA . GLU A 1 101 ? 16.221 -11.488 -7.289 1.00 93.38 101 GLU A CA 1
ATOM 817 C C . GLU A 1 101 ? 15.301 -11.619 -6.072 1.00 93.38 101 GLU A C 1
ATOM 819 O O . GLU A 1 101 ? 15.452 -12.535 -5.263 1.00 93.38 101 GLU A O 1
ATOM 824 N N . LEU A 1 102 ? 14.378 -10.670 -5.917 1.00 91.62 102 LEU A N 1
ATOM 825 C CA . LEU A 1 102 ? 13.278 -10.750 -4.963 1.00 91.62 102 LEU A CA 1
ATOM 826 C C . LEU A 1 102 ? 11.991 -11.028 -5.735 1.00 91.62 102 LEU A C 1
ATOM 828 O O . LEU A 1 102 ? 11.521 -10.158 -6.465 1.00 91.62 102 LEU A O 1
ATOM 832 N N . GLU A 1 103 ? 11.424 -12.213 -5.552 1.00 92.88 103 GLU A N 1
ATOM 833 C CA . GLU A 1 103 ? 10.145 -12.583 -6.151 1.00 92.88 103 GLU A CA 1
ATOM 834 C C . GLU A 1 103 ? 8.980 -11.827 -5.493 1.00 92.88 103 GLU A C 1
ATOM 836 O O . GLU A 1 103 ? 8.881 -11.717 -4.269 1.00 92.88 103 GLU A O 1
ATOM 841 N N . LEU A 1 104 ? 8.094 -11.310 -6.335 1.00 90.56 104 LEU A N 1
ATOM 842 C CA . LEU A 1 104 ? 6.813 -10.718 -5.997 1.00 90.56 104 LEU A CA 1
ATOM 843 C C . LEU A 1 104 ? 5.731 -11.750 -6.302 1.00 90.56 104 LEU A C 1
ATOM 845 O O . LEU A 1 104 ? 5.391 -12.000 -7.453 1.00 90.56 104 LEU A O 1
ATOM 849 N N . SER A 1 105 ? 5.165 -12.333 -5.258 1.00 88.38 105 SER A N 1
ATOM 850 C CA . SER A 1 105 ? 4.056 -13.275 -5.359 1.00 88.38 105 SER A CA 1
ATOM 851 C C . SER A 1 105 ? 2.768 -12.706 -4.772 1.00 88.38 105 SER A C 1
ATOM 853 O O . SER A 1 105 ? 2.780 -11.819 -3.912 1.00 88.38 105 SER A O 1
ATOM 855 N N . ALA A 1 106 ? 1.657 -13.307 -5.180 1.00 85.31 106 ALA A N 1
ATOM 856 C CA . ALA A 1 106 ? 0.366 -13.274 -4.503 1.00 85.31 106 ALA A CA 1
ATOM 857 C C . ALA A 1 106 ? 0.475 -13.278 -2.971 1.00 85.31 106 ALA A C 1
ATOM 859 O O . ALA A 1 106 ? -0.087 -12.432 -2.280 1.00 85.31 106 ALA A O 1
ATOM 860 N N . ASN A 1 107 ? 1.282 -14.200 -2.443 1.00 85.44 107 ASN A N 1
ATOM 861 C CA . ASN A 1 107 ? 1.492 -14.348 -1.013 1.00 85.44 107 ASN A CA 1
ATOM 862 C C . ASN A 1 107 ? 2.217 -13.141 -0.403 1.00 85.44 107 ASN A C 1
ATOM 864 O O . ASN A 1 107 ? 1.830 -12.659 0.655 1.00 85.44 107 ASN A O 1
ATOM 868 N N . SER A 1 108 ? 3.243 -12.608 -1.075 1.00 84.81 108 SER A N 1
ATOM 869 C CA . SER A 1 108 ? 3.915 -11.390 -0.606 1.00 84.81 108 SER A CA 1
ATOM 870 C C . SER A 1 108 ? 3.008 -10.157 -0.663 1.00 84.81 108 SER A C 1
ATOM 872 O O . SER A 1 108 ? 3.054 -9.329 0.246 1.00 84.81 108 SER A O 1
ATOM 874 N N . PHE A 1 109 ? 2.133 -10.058 -1.669 1.00 83.56 109 PHE A N 1
ATOM 875 C CA . PHE A 1 109 ? 1.112 -9.016 -1.725 1.00 83.56 109 PHE A CA 1
ATOM 876 C C . PHE A 1 109 ? 0.128 -9.151 -0.564 1.00 83.56 109 PHE A C 1
ATOM 878 O O . PHE A 1 109 ? -0.083 -8.182 0.163 1.00 83.56 109 PHE A O 1
ATOM 885 N N . GLY A 1 110 ? -0.415 -10.350 -0.351 1.00 84.06 110 GLY A N 1
ATOM 886 C CA . GLY A 1 110 ? -1.384 -10.584 0.709 1.00 84.06 110 GLY A CA 1
ATOM 887 C C . GLY A 1 110 ? -0.798 -10.432 2.104 1.00 84.06 110 GLY A C 1
ATOM 888 O O . GLY A 1 110 ? -1.439 -9.868 2.981 1.00 84.06 110 GLY A O 1
ATOM 889 N N . TYR A 1 111 ? 0.470 -10.789 2.296 1.00 84.62 111 TYR A N 1
ATOM 890 C CA . TYR A 1 111 ? 1.182 -10.487 3.530 1.00 84.62 111 TYR A CA 1
ATOM 891 C C . TYR A 1 111 ? 1.289 -8.976 3.776 1.00 84.62 111 TYR A C 1
ATOM 893 O O . TYR A 1 111 ? 0.978 -8.513 4.866 1.00 84.62 111 TYR A O 1
ATOM 901 N N . ILE A 1 112 ? 1.701 -8.186 2.777 1.00 82.50 112 ILE A N 1
ATOM 902 C CA . ILE A 1 112 ? 1.896 -6.734 2.943 1.00 82.50 112 ILE A CA 1
ATOM 903 C C . ILE A 1 112 ? 0.563 -6.006 3.125 1.00 82.50 112 ILE A C 1
ATOM 905 O O . ILE A 1 112 ? 0.444 -5.122 3.973 1.00 82.50 112 ILE A O 1
ATOM 909 N N . MET A 1 113 ? -0.418 -6.342 2.294 1.00 80.25 113 MET A N 1
ATOM 910 C CA . MET A 1 113 ? -1.698 -5.648 2.256 1.00 80.25 113 MET A CA 1
ATOM 911 C C . MET A 1 113 ? -2.677 -6.179 3.304 1.00 80.25 113 MET A C 1
ATOM 913 O O . MET A 1 113 ? -3.585 -5.446 3.669 1.00 80.25 113 MET A O 1
ATOM 917 N N . GLY A 1 114 ? -2.481 -7.409 3.784 1.00 75.75 114 GLY A N 1
ATOM 918 C CA . GLY A 1 114 ? -3.396 -8.149 4.658 1.00 75.75 114 GLY A CA 1
ATOM 919 C C . GLY A 1 114 ? -4.540 -8.858 3.915 1.00 75.75 114 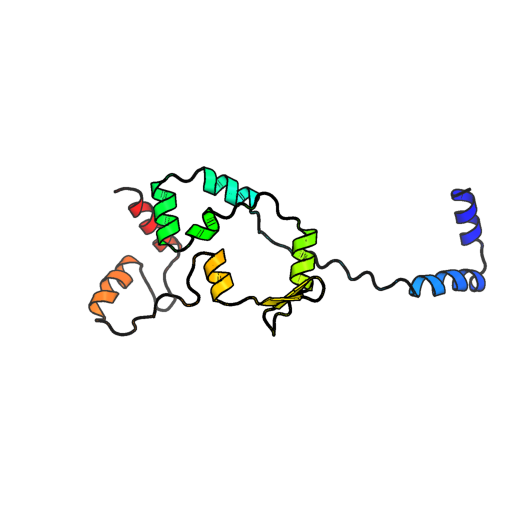GLY A C 1
ATOM 920 O O . GLY A 1 114 ? -5.302 -9.594 4.537 1.00 75.75 114 GLY A O 1
ATOM 921 N N . VAL A 1 115 ? -4.697 -8.627 2.606 1.00 76.38 115 VAL A N 1
ATOM 922 C CA . VAL A 1 115 ? -5.820 -9.154 1.812 1.00 76.38 115 VAL A CA 1
ATOM 923 C C . VAL A 1 115 ? -5.427 -10.446 1.105 1.00 76.38 115 VAL A C 1
ATOM 925 O O . VAL A 1 115 ? -4.315 -10.560 0.598 1.00 76.38 115 VAL A O 1
ATOM 928 N N . SER A 1 116 ? -6.330 -11.422 1.027 1.00 69.19 116 SER A N 1
ATOM 929 C CA . SER A 1 116 ? -6.071 -12.642 0.259 1.00 69.19 116 SER A CA 1
ATOM 930 C C . SER A 1 116 ? -5.882 -12.333 -1.228 1.00 69.19 116 SER A C 1
ATOM 932 O O . SER A 1 116 ? -6.561 -11.472 -1.794 1.00 69.19 116 SER A O 1
ATOM 934 N N . ASP A 1 117 ? -4.965 -13.057 -1.871 1.00 66.88 117 ASP A N 1
ATOM 935 C CA . ASP A 1 117 ? -4.912 -13.090 -3.328 1.00 66.88 117 ASP A CA 1
ATOM 936 C C . ASP A 1 117 ? -6.063 -13.965 -3.831 1.00 66.88 117 ASP A C 1
ATOM 938 O O . ASP A 1 117 ? -6.120 -15.163 -3.557 1.00 66.88 117 ASP A O 1
ATOM 942 N N . GLY A 1 118 ? -7.029 -13.329 -4.486 1.00 63.44 118 GLY A N 1
ATOM 943 C CA . GLY A 1 118 ? -8.341 -13.906 -4.747 1.00 63.44 118 GLY A CA 1
ATOM 944 C C . GLY A 1 118 ? -9.377 -13.380 -3.759 1.00 63.44 118 GLY A C 1
ATOM 945 O O . GLY A 1 118 ? -9.221 -13.459 -2.539 1.00 63.44 118 GLY A O 1
ATOM 946 N N . GLY A 1 119 ? -10.444 -12.795 -4.307 1.00 61.88 119 GLY A N 1
ATOM 947 C CA . GLY A 1 119 ? -11.610 -12.417 -3.517 1.00 61.88 119 GLY A CA 1
ATOM 948 C C . GLY A 1 119 ? -12.272 -13.638 -2.878 1.00 61.88 119 GLY A C 1
ATOM 949 O O . GLY A 1 119 ? -11.915 -14.782 -3.163 1.00 61.88 119 GLY A O 1
ATOM 950 N N . MET A 1 120 ? -13.279 -13.387 -2.042 1.00 63.31 120 MET A N 1
ATOM 951 C CA . MET A 1 120 ? -14.151 -14.449 -1.540 1.00 63.31 120 MET A CA 1
ATOM 952 C C . MET A 1 120 ? -14.625 -15.318 -2.717 1.00 63.31 120 MET A C 1
ATOM 954 O O . MET A 1 120 ? -15.013 -14.750 -3.747 1.00 63.31 120 MET A O 1
ATOM 958 N N . PRO A 1 121 ? -14.607 -16.659 -2.594 1.00 62.97 121 PRO A N 1
ATOM 959 C CA . PRO A 1 121 ? -15.183 -17.528 -3.606 1.00 62.97 121 PRO A CA 1
ATOM 960 C C . PRO A 1 121 ? -16.596 -17.040 -3.920 1.00 62.97 121 PRO A C 1
ATOM 962 O O . PRO A 1 121 ? -17.431 -16.925 -3.022 1.00 62.97 121 PRO A O 1
ATOM 965 N N . LEU A 1 122 ? -16.851 -16.690 -5.182 1.00 67.06 122 LEU A N 1
ATOM 966 C CA . LEU A 1 122 ? -18.184 -16.275 -5.600 1.00 67.06 122 LEU A CA 1
ATOM 967 C C . LEU A 1 122 ? -19.092 -17.497 -5.520 1.00 67.06 122 LEU A C 1
ATOM 969 O O . LEU A 1 122 ? -19.029 -18.388 -6.365 1.00 67.06 122 LEU A O 1
ATOM 973 N N . GLN A 1 123 ? -19.926 -17.539 -4.487 1.00 68.69 123 GLN A N 1
ATOM 974 C CA . GLN A 1 123 ? -20.971 -18.539 -4.375 1.00 68.69 123 GLN A CA 1
ATOM 975 C C . GLN A 1 123 ? -22.093 -18.138 -5.338 1.00 68.69 123 GLN A C 1
ATOM 977 O O . GLN A 1 123 ? -22.889 -17.245 -5.065 1.00 68.69 123 GLN A O 1
ATOM 982 N N . LEU A 1 124 ? -22.069 -18.737 -6.530 1.00 71.19 124 LEU A N 1
ATOM 983 C CA . LEU A 1 124 ? -23.050 -18.486 -7.592 1.00 71.19 124 LEU A CA 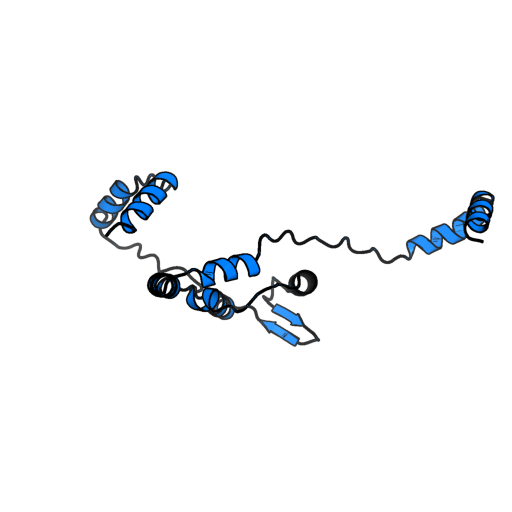1
ATOM 984 C C . LEU A 1 124 ? -24.345 -19.289 -7.392 1.00 71.19 124 LEU A C 1
ATOM 986 O O . LEU A 1 124 ? -25.335 -19.043 -8.078 1.00 71.19 124 LEU A O 1
ATOM 990 N N . GLU A 1 125 ? -24.327 -20.243 -6.464 1.00 75.69 125 GLU A N 1
ATOM 991 C CA . GLU A 1 125 ? -25.468 -21.066 -6.080 1.00 75.69 125 GLU A CA 1
ATOM 992 C C . GLU A 1 125 ? -26.167 -20.454 -4.860 1.00 75.69 125 GLU A C 1
ATOM 994 O O . GLU A 1 125 ? -25.526 -20.145 -3.857 1.00 75.69 125 GLU A O 1
ATOM 999 N N . GLY A 1 126 ? -27.484 -20.274 -4.947 1.00 71.81 126 GLY A N 1
ATOM 1000 C CA . GLY A 1 126 ? -28.312 -19.702 -3.886 1.00 71.81 126 GLY A CA 1
ATOM 1001 C C . GLY A 1 126 ? -29.722 -19.402 -4.388 1.00 71.81 126 GLY A C 1
ATOM 1002 O O . GLY A 1 126 ? -29.949 -19.323 -5.601 1.00 71.81 126 GLY A O 1
ATOM 1003 N N . ASP A 1 127 ? -30.684 -19.251 -3.477 1.00 77.69 127 ASP A N 1
ATOM 1004 C CA . ASP A 1 127 ? -32.043 -18.882 -3.865 1.00 77.69 127 ASP A CA 1
ATOM 1005 C C . ASP A 1 127 ? -32.064 -17.418 -4.336 1.00 77.69 127 ASP A C 1
ATOM 1007 O O . ASP A 1 127 ? -31.514 -16.511 -3.705 1.00 77.69 127 ASP A O 1
ATOM 1011 N N . ARG A 1 128 ? -32.743 -17.152 -5.457 1.00 71.56 128 ARG A N 1
ATOM 1012 C CA . ARG A 1 128 ? -32.980 -15.779 -5.928 1.00 71.56 128 ARG A CA 1
ATOM 1013 C C . ARG A 1 128 ? -33.736 -14.949 -4.895 1.00 71.56 128 ARG A C 1
ATOM 1015 O O . ARG A 1 128 ? -33.605 -13.725 -4.919 1.00 71.56 128 ARG A O 1
ATOM 1022 N N . LEU A 1 129 ? -34.513 -15.582 -4.018 1.00 75.38 129 LEU A N 1
ATOM 1023 C CA . LEU A 1 129 ? -35.209 -14.914 -2.922 1.00 75.38 129 LEU A CA 1
ATOM 1024 C C . LEU A 1 129 ? -34.234 -14.303 -1.905 1.00 75.38 129 LEU A C 1
ATOM 1026 O O . LEU A 1 129 ? -34.454 -13.168 -1.479 1.00 75.38 129 LEU A O 1
ATOM 1030 N N . ASP A 1 130 ? -33.118 -14.976 -1.616 1.00 73.19 130 ASP A N 1
ATOM 1031 C CA . ASP A 1 130 ? -32.083 -14.476 -0.701 1.00 73.19 130 ASP A CA 1
ATOM 1032 C C . ASP A 1 130 ? -31.391 -13.228 -1.268 1.00 73.19 130 ASP A C 1
ATOM 1034 O O . ASP A 1 130 ? -31.034 -12.297 -0.546 1.00 73.19 130 ASP A O 1
ATOM 1038 N N . VAL A 1 131 ? -31.262 -13.161 -2.596 1.00 75.06 131 VAL A N 1
ATOM 1039 C CA . VAL A 1 131 ? -30.644 -12.034 -3.309 1.00 75.06 131 VAL A CA 1
ATOM 1040 C C . VAL A 1 131 ? -31.634 -10.879 -3.517 1.00 75.06 131 VAL A C 1
ATOM 1042 O O . VAL A 1 131 ? -31.231 -9.715 -3.523 1.00 75.06 131 VAL A O 1
ATOM 1045 N N . ALA A 1 132 ? -32.936 -11.158 -3.640 1.00 79.88 132 ALA A N 1
ATOM 1046 C CA . ALA A 1 132 ? -33.969 -10.152 -3.905 1.00 79.88 132 ALA A CA 1
ATOM 1047 C C . ALA A 1 132 ? -34.038 -9.062 -2.823 1.00 79.88 132 ALA A C 1
ATOM 1049 O O . ALA A 1 132 ? -34.174 -7.879 -3.148 1.00 79.88 132 ALA A O 1
ATOM 1050 N N . ALA A 1 133 ? -33.871 -9.441 -1.551 1.00 77.62 133 ALA A N 1
ATOM 1051 C CA . ALA A 1 133 ? -33.819 -8.498 -0.436 1.00 77.62 133 ALA A CA 1
ATOM 1052 C C . ALA A 1 133 ? -32.644 -7.513 -0.576 1.00 77.62 133 ALA A C 1
ATOM 1054 O O . ALA A 1 133 ? -32.808 -6.306 -0.379 1.00 77.62 133 ALA A O 1
ATOM 1055 N N . TYR A 1 134 ? -31.471 -8.002 -0.990 1.00 74.25 134 TYR A N 1
ATOM 1056 C CA . TYR A 1 134 ? -30.293 -7.168 -1.228 1.00 74.25 134 TYR A CA 1
ATOM 1057 C C . TYR A 1 134 ? -30.427 -6.299 -2.483 1.00 74.25 134 TYR A C 1
ATOM 1059 O O . TYR A 1 134 ? -30.044 -5.128 -2.451 1.00 74.25 134 TYR A O 1
ATOM 1067 N N . LEU A 1 135 ? -31.014 -6.821 -3.567 1.00 79.50 135 LEU A N 1
ATOM 1068 C CA . LEU A 1 135 ? -31.273 -6.044 -4.786 1.00 79.50 135 LEU A CA 1
ATOM 1069 C C . LEU A 1 135 ? -32.202 -4.860 -4.501 1.00 79.50 135 LEU A C 1
ATOM 1071 O O . LEU A 1 135 ? -31.919 -3.745 -4.943 1.00 79.50 135 LEU A O 1
ATOM 1075 N N . GLY A 1 136 ? -33.261 -5.085 -3.717 1.00 79.06 136 GLY A N 1
ATOM 1076 C CA . GLY A 1 136 ? -34.168 -4.033 -3.260 1.00 79.06 136 GLY A CA 1
ATOM 1077 C C . GLY A 1 136 ? -33.471 -3.030 -2.342 1.00 79.06 136 GLY A C 1
ATOM 1078 O O . GLY A 1 136 ? -33.534 -1.825 -2.588 1.00 79.06 136 GLY A O 1
ATOM 1079 N N . LYS A 1 137 ? -32.736 -3.518 -1.333 1.00 78.69 137 LYS A N 1
ATOM 1080 C CA . LYS A 1 137 ? -32.008 -2.673 -0.373 1.00 78.69 137 LYS A CA 1
ATOM 1081 C C . LYS A 1 137 ? -31.029 -1.729 -1.068 1.00 78.69 137 LYS A C 1
ATOM 1083 O O . LYS A 1 137 ? -31.015 -0.536 -0.779 1.00 78.69 137 LYS A O 1
ATOM 1088 N N . TYR A 1 138 ? -30.236 -2.236 -2.010 1.00 77.75 138 TYR A N 1
ATOM 1089 C CA . TYR A 1 138 ? -29.198 -1.453 -2.685 1.00 77.75 138 TYR A CA 1
ATOM 1090 C C . TYR A 1 138 ? -29.650 -0.807 -4.000 1.00 77.75 138 TYR A C 1
ATOM 1092 O O . TYR A 1 138 ? -28.850 -0.118 -4.637 1.00 77.75 138 TYR A O 1
ATOM 1100 N N . ASN A 1 139 ? -30.916 -0.985 -4.393 1.00 81.12 139 ASN A N 1
ATOM 1101 C CA . ASN A 1 139 ? -31.452 -0.569 -5.691 1.00 81.12 139 ASN A CA 1
ATOM 1102 C C . ASN A 1 139 ? -30.527 -0.994 -6.847 1.00 81.12 139 ASN A C 1
ATOM 1104 O O . ASN A 1 139 ? -30.119 -0.187 -7.689 1.00 81.12 139 ASN A O 1
ATOM 1108 N N . ALA A 1 140 ? -30.106 -2.258 -6.804 1.00 80.50 140 ALA A N 1
ATOM 1109 C CA . ALA A 1 140 ? -29.198 -2.829 -7.781 1.00 80.50 140 ALA A CA 1
ATOM 1110 C C . ALA A 1 140 ? -29.933 -3.018 -9.111 1.00 80.50 140 ALA A C 1
ATOM 1112 O O . ALA A 1 140 ? -31.003 -3.622 -9.172 1.00 80.50 140 ALA A O 1
ATOM 1113 N N . THR A 1 141 ? -29.344 -2.508 -10.185 1.00 80.94 141 THR A N 1
ATOM 1114 C CA . THR A 1 141 ? -29.866 -2.660 -11.549 1.00 80.94 141 THR A CA 1
ATOM 1115 C C . THR A 1 141 ? -28.930 -3.540 -12.370 1.00 80.94 141 THR A C 1
ATOM 1117 O O . THR A 1 141 ? -27.834 -3.877 -11.921 1.00 80.94 141 THR A O 1
ATOM 1120 N N . SER A 1 142 ? -29.304 -3.859 -13.612 1.00 77.75 142 SER A N 1
ATOM 1121 C CA . SER A 1 142 ? -28.396 -4.503 -14.577 1.00 77.75 142 SER A CA 1
ATOM 1122 C C . SER A 1 142 ? -27.097 -3.716 -14.809 1.00 77.75 142 SER A C 1
ATOM 1124 O O . SER A 1 142 ? -26.118 -4.271 -15.293 1.00 77.75 142 SER A O 1
ATOM 1126 N N . SER A 1 143 ? -27.082 -2.431 -14.451 1.00 78.88 143 SER A N 1
ATOM 1127 C CA . SER A 1 143 ? -25.937 -1.522 -14.543 1.00 78.88 143 SER A CA 1
ATOM 1128 C C . SER A 1 143 ? -25.088 -1.481 -13.262 1.00 78.88 143 SER A C 1
ATOM 1130 O O . SER A 1 143 ? -24.144 -0.696 -13.181 1.00 78.88 143 SER A O 1
ATOM 1132 N N . GLY A 1 144 ? -25.435 -2.275 -12.244 1.00 78.88 144 GLY A N 1
ATOM 1133 C CA . GLY A 1 144 ? -24.788 -2.298 -10.932 1.00 78.88 144 GLY A CA 1
ATOM 1134 C C . GLY A 1 144 ? -25.523 -1.495 -9.851 1.00 78.88 144 GLY A C 1
ATOM 1135 O O . GLY A 1 144 ? -26.700 -1.144 -9.987 1.00 78.88 144 GLY A O 1
ATOM 1136 N N . ILE A 1 145 ? -24.813 -1.235 -8.746 1.00 82.25 145 ILE A N 1
ATOM 1137 C CA . ILE A 1 145 ? -25.303 -0.521 -7.555 1.00 82.25 145 ILE A CA 1
ATOM 1138 C C . ILE A 1 145 ? -24.860 0.942 -7.605 1.00 82.25 145 ILE A C 1
ATOM 1140 O O . ILE A 1 145 ? -23.701 1.256 -7.876 1.00 82.25 145 ILE A O 1
ATOM 1144 N N . ASN A 1 146 ? -25.772 1.860 -7.286 1.00 78.88 146 ASN A N 1
ATOM 1145 C CA . ASN A 1 146 ? -25.434 3.276 -7.210 1.00 78.88 146 ASN A CA 1
ATOM 1146 C C . ASN A 1 146 ? -24.598 3.578 -5.951 1.00 78.88 146 ASN A C 1
ATOM 1148 O O . ASN A 1 146 ? -25.071 3.431 -4.824 1.00 78.88 146 ASN A O 1
ATOM 1152 N N . VAL A 1 147 ? -23.373 4.077 -6.140 1.00 73.25 147 VAL A N 1
ATOM 1153 C CA . VAL A 1 147 ? -22.430 4.398 -5.049 1.00 73.25 147 VAL A CA 1
ATOM 1154 C C . VAL A 1 147 ? -22.999 5.412 -4.046 1.00 73.25 147 VAL A C 1
ATOM 1156 O O . VAL A 1 147 ? -22.716 5.321 -2.853 1.00 73.25 147 VAL A O 1
ATOM 1159 N N . LYS A 1 148 ? -23.847 6.355 -4.483 1.00 74.25 148 LYS A N 1
ATOM 1160 C CA . LYS A 1 148 ? -24.489 7.323 -3.573 1.00 74.25 148 LYS A CA 1
ATOM 1161 C C . LYS A 1 148 ? -25.507 6.645 -2.656 1.00 74.25 148 LYS A C 1
ATOM 1163 O O . LYS A 1 148 ? -25.633 7.029 -1.497 1.00 74.25 148 LYS A O 1
ATOM 1168 N N . THR A 1 149 ? -26.214 5.640 -3.171 1.00 67.94 149 THR A N 1
ATOM 1169 C CA . THR A 1 149 ? -27.155 4.822 -2.397 1.00 67.94 149 THR A CA 1
ATOM 1170 C C . THR A 1 149 ? -26.404 3.961 -1.387 1.00 67.94 149 THR A C 1
ATOM 1172 O O . THR A 1 149 ? -26.758 3.952 -0.214 1.00 67.94 149 THR A O 1
ATOM 1175 N N . PHE A 1 150 ? -25.312 3.319 -1.807 1.00 66.06 150 PHE A N 1
ATOM 1176 C CA . PHE A 1 150 ? -24.456 2.533 -0.916 1.00 66.06 150 PHE A CA 1
ATOM 1177 C C . PHE A 1 150 ? -23.869 3.377 0.231 1.00 66.06 150 PHE A C 1
ATOM 1179 O O . PHE A 1 150 ? -23.911 2.971 1.391 1.00 66.06 150 PHE A O 1
ATOM 1186 N N . GLY A 1 151 ? -23.404 4.595 -0.072 1.00 62.97 151 GLY A N 1
ATOM 1187 C CA . GLY A 1 151 ? -22.869 5.524 0.925 1.00 62.97 151 GLY A CA 1
ATOM 1188 C C . GLY A 1 151 ? -23.873 5.952 2.005 1.00 62.97 151 GLY A C 1
ATOM 1189 O O . GLY A 1 151 ? -23.458 6.189 3.136 1.00 62.97 151 GLY A O 1
ATOM 1190 N N . ARG A 1 152 ? -25.182 6.006 1.702 1.00 64.88 152 ARG A N 1
ATOM 1191 C CA . ARG A 1 152 ? -26.225 6.282 2.712 1.00 64.88 152 ARG A CA 1
ATOM 1192 C C . ARG A 1 152 ? -26.381 5.134 3.705 1.00 64.88 152 ARG A C 1
ATOM 1194 O O . ARG A 1 152 ? -26.343 5.375 4.904 1.00 64.88 152 ARG A O 1
ATOM 1201 N N . TYR A 1 153 ? -26.476 3.899 3.220 1.00 62.28 153 TYR A N 1
ATOM 1202 C CA . TYR A 1 153 ? -26.633 2.731 4.094 1.00 62.28 153 TYR A CA 1
ATOM 1203 C C . TYR A 1 153 ? -25.394 2.449 4.949 1.00 62.28 153 TYR A C 1
ATOM 1205 O O . TYR A 1 153 ? -25.507 1.969 6.072 1.00 62.28 153 TYR A O 1
ATOM 1213 N N . SER A 1 154 ? -24.201 2.785 4.454 1.00 55.47 154 SER A N 1
ATOM 1214 C CA . SER A 1 154 ? -22.976 2.665 5.249 1.00 55.47 154 SER A CA 1
ATOM 1215 C C . SER A 1 154 ? -22.886 3.701 6.380 1.00 55.47 154 SER A C 1
ATOM 1217 O O . SER A 1 154 ? -22.118 3.492 7.317 1.00 55.47 154 SER A O 1
ATOM 1219 N N . ALA A 1 155 ? -23.636 4.808 6.308 1.00 54.09 155 ALA A N 1
ATOM 1220 C CA . ALA A 1 155 ? -23.697 5.812 7.370 1.00 54.09 155 ALA A CA 1
ATOM 1221 C C . ALA A 1 155 ? -24.669 5.416 8.498 1.00 54.09 155 ALA A C 1
ATOM 1223 O O . ALA A 1 155 ? -24.408 5.735 9.653 1.00 54.09 155 ALA A O 1
ATOM 1224 N N . GLU A 1 156 ? -25.737 4.676 8.184 1.00 51.06 156 GLU A N 1
ATOM 1225 C CA . GLU A 1 156 ? -26.702 4.155 9.170 1.00 51.06 156 GLU A CA 1
ATOM 1226 C C . GLU A 1 156 ? -26.081 3.100 10.100 1.00 51.06 156 GLU A C 1
ATOM 1228 O O . GLU A 1 156 ? -26.414 3.043 11.279 1.00 51.06 156 GLU A O 1
ATOM 1233 N N . PHE A 1 157 ? -25.099 2.333 9.615 1.00 47.62 157 PHE A N 1
ATOM 1234 C CA . PHE A 1 157 ? -24.365 1.348 10.422 1.00 47.62 157 PHE A CA 1
ATOM 1235 C C . PHE A 1 157 ? -23.471 1.959 11.515 1.00 47.62 157 PHE A C 1
ATOM 1237 O O . PHE A 1 157 ? -23.046 1.248 12.415 1.00 47.62 157 PHE A O 1
ATOM 1244 N N . LYS A 1 158 ? -23.180 3.267 11.465 1.00 43.25 158 LYS A N 1
ATOM 1245 C CA . LYS A 1 158 ? -22.431 3.976 12.522 1.00 43.25 158 LYS A CA 1
ATOM 1246 C C . LYS A 1 158 ? -23.321 4.489 13.666 1.00 43.25 158 LYS A C 1
ATOM 1248 O O . LYS A 1 158 ? -22.835 5.241 14.506 1.00 43.25 158 LYS A O 1
ATOM 1253 N N . GLY A 1 159 ? -24.608 4.139 13.672 1.00 43.94 159 GLY A N 1
ATOM 1254 C CA . GLY A 1 159 ? -25.601 4.615 14.638 1.00 43.94 159 GLY A CA 1
ATOM 1255 C C . GLY A 1 159 ? -26.297 3.521 15.455 1.00 43.94 159 GLY A C 1
ATOM 1256 O O . GLY A 1 159 ? -27.423 3.748 15.890 1.00 43.94 159 GLY A O 1
ATOM 1257 N N . SER A 1 160 ? -25.690 2.345 15.640 1.00 34.28 160 SER A N 1
ATOM 1258 C CA . SER A 1 160 ? -26.186 1.288 16.542 1.00 34.28 160 SER A CA 1
ATOM 1259 C C . SER A 1 160 ? -25.079 0.768 17.438 1.00 34.28 160 SER A C 1
ATOM 1261 O O . SER A 1 160 ? -23.943 0.652 16.930 1.00 34.28 160 SER A O 1
#

Radius of gyration: 28.4 Å; chains: 1; bounding box: 73×58×58 Å

Organism: Citrus sinensis (NCBI:txid2711)